Protein AF-A0A7S2GPQ5-F1 (afdb_monomer_lite)

Foldseek 3Di:
DVVLLLVQLVVLLVQFAPQQDQPRPLCPPAPCNVVVVSQQHSNDSVSSSVVLVCCQPVPHDVSVVVSCVSRGPDPPPVVSSVVSNCVVRVVVVVVVVVVVVVVVVVVVVVVPDDPVVVVVVVVVVVVCVVVVHDDDDDDDDDPVVVVVVVVVVCCVPVVDPPDDDDDDDDDDDDDDDDDD

Organism: NCBI:txid327968

Radius of gyration: 33.13 Å; chains: 1; bounding box: 70×73×73 Å

Sequence (180 aa):
MAIVCFFFSALGTQLWGGLLYRSNPALEGTEYEERSFYVLNFNDVMMSFGVWVVMLLCEYVAVFPDAISRVSVLQGDWLVFLIFYVIGVSIIFELVKAFTIEVFMELRSKWGKPDMQFKTLDTVIAQCHENGKELHSRVSGDLRSKQKIIKMFKKMYYGTDESSDEEDGSSESESEKPKH

pLDDT: mean 77.48, std 19.77, range [30.88, 96.25]

InterPro domains:
  IPR044581 Two pore calcium channel protein 1, plant [PTHR46988] (3-106)

Structure (mmCIF, N/CA/C/O backbone):
data_AF-A0A7S2GPQ5-F1
#
_entry.id   AF-A0A7S2GPQ5-F1
#
loop_
_atom_site.group_PDB
_atom_site.id
_atom_site.type_symbol
_atom_site.label_atom_id
_atom_site.label_alt_id
_atom_site.label_comp_id
_atom_site.label_asym_id
_atom_site.label_entity_id
_atom_site.label_seq_id
_atom_site.pdbx_PDB_ins_code
_atom_site.Cartn_x
_atom_site.Cartn_y
_atom_site.Cartn_z
_atom_site.occupancy
_atom_site.B_iso_or_equiv
_atom_site.auth_seq_id
_atom_site.auth_comp_id
_atom_site.auth_asym_id
_atom_site.auth_atom_id
_atom_site.pdbx_PDB_model_num
ATOM 1 N N . MET A 1 1 ? 7.895 1.641 -2.753 1.00 82.88 1 MET A N 1
ATOM 2 C CA . MET A 1 1 ? 6.788 0.770 -2.296 1.00 82.88 1 MET A CA 1
ATOM 3 C C . MET A 1 1 ? 6.948 0.387 -0.830 1.00 82.88 1 MET A C 1
ATOM 5 O O . MET A 1 1 ? 6.201 0.911 -0.021 1.00 82.88 1 MET A O 1
ATOM 9 N N . ALA A 1 2 ? 7.965 -0.404 -0.462 1.00 86.88 2 ALA A N 1
ATOM 10 C CA . ALA A 1 2 ? 8.151 -0.887 0.915 1.00 86.88 2 ALA A CA 1
ATOM 11 C C . ALA A 1 2 ? 8.192 0.220 1.988 1.00 86.88 2 ALA A C 1
ATOM 13 O O . ALA A 1 2 ? 7.588 0.054 3.038 1.00 86.88 2 ALA A O 1
ATOM 14 N N . ILE A 1 3 ? 8.831 1.365 1.711 1.00 90.81 3 ILE A N 1
ATOM 15 C CA . ILE A 1 3 ? 8.887 2.507 2.647 1.00 90.81 3 ILE A CA 1
ATOM 16 C C . ILE A 1 3 ? 7.491 3.080 2.923 1.00 90.81 3 ILE A C 1
ATOM 18 O O . ILE A 1 3 ? 7.155 3.342 4.073 1.00 90.81 3 ILE A O 1
ATOM 22 N N . VAL A 1 4 ? 6.669 3.244 1.880 1.00 91.50 4 VAL A N 1
ATOM 23 C CA . VAL A 1 4 ? 5.293 3.740 2.023 1.00 91.50 4 VAL A CA 1
ATOM 24 C C . VAL A 1 4 ? 4.470 2.736 2.817 1.00 91.50 4 VAL A C 1
ATOM 26 O O . VAL A 1 4 ? 3.862 3.113 3.811 1.00 91.50 4 VAL A O 1
ATOM 29 N N . CYS A 1 5 ? 4.529 1.450 2.461 1.00 93.12 5 CYS A N 1
ATOM 30 C CA . CYS A 1 5 ? 3.847 0.409 3.225 1.00 93.12 5 CYS A CA 1
ATOM 31 C C . CYS A 1 5 ? 4.291 0.401 4.688 1.00 93.12 5 CYS A C 1
ATOM 33 O O . CYS A 1 5 ? 3.444 0.334 5.563 1.00 93.12 5 CYS A O 1
ATOM 35 N N . PHE A 1 6 ? 5.589 0.512 4.973 1.00 94.75 6 PHE A N 1
ATOM 36 C CA . PHE A 1 6 ? 6.110 0.526 6.339 1.00 94.75 6 PHE A CA 1
ATOM 37 C C . PHE A 1 6 ? 5.616 1.738 7.138 1.00 94.75 6 PHE A C 1
ATOM 39 O O . PHE A 1 6 ? 5.136 1.575 8.257 1.00 94.75 6 PHE A O 1
ATOM 46 N N . PHE A 1 7 ? 5.668 2.938 6.550 1.00 95.62 7 PHE A N 1
ATOM 47 C CA . PHE A 1 7 ? 5.162 4.159 7.179 1.00 95.62 7 PHE A CA 1
ATOM 48 C C . PHE A 1 7 ? 3.668 4.050 7.503 1.00 95.62 7 PHE A C 1
ATOM 50 O O . PHE A 1 7 ? 3.269 4.265 8.646 1.00 95.62 7 PHE A O 1
ATOM 57 N N . PHE A 1 8 ? 2.849 3.646 6.527 1.00 95.62 8 PHE A N 1
ATOM 58 C CA . PHE A 1 8 ? 1.415 3.445 6.736 1.00 95.62 8 PHE A CA 1
ATOM 59 C C . PHE A 1 8 ? 1.123 2.274 7.679 1.00 95.62 8 PHE A C 1
ATOM 61 O O . PHE A 1 8 ? 0.135 2.315 8.408 1.00 95.62 8 PHE A O 1
ATOM 68 N N . SER A 1 9 ? 1.995 1.263 7.737 1.00 96.25 9 SER A N 1
ATOM 69 C CA . SER A 1 9 ? 1.854 0.156 8.684 1.00 96.25 9 SER A CA 1
ATOM 70 C C . SER A 1 9 ? 2.008 0.640 10.117 1.00 96.25 9 SER A C 1
ATOM 72 O O . SER A 1 9 ? 1.139 0.363 10.941 1.00 96.25 9 SER A O 1
ATOM 74 N N . ALA A 1 10 ? 3.073 1.401 10.389 1.00 96.25 10 ALA A N 1
ATOM 75 C CA . ALA A 1 10 ? 3.331 2.000 11.694 1.00 96.25 10 ALA A CA 1
ATOM 76 C C . ALA A 1 10 ? 2.224 2.991 12.091 1.00 96.25 10 ALA A C 1
ATOM 78 O O . ALA A 1 10 ? 1.714 2.933 13.211 1.00 96.25 10 ALA A O 1
ATOM 79 N N . LEU A 1 11 ? 1.799 3.843 11.152 1.00 95.62 11 LEU A N 1
ATOM 80 C CA . LEU A 1 11 ? 0.694 4.778 11.361 1.00 95.62 11 LEU A CA 1
ATOM 81 C C . LEU A 1 11 ? -0.609 4.036 11.691 1.00 95.62 11 LEU A C 1
ATOM 83 O O . LEU A 1 11 ? -1.261 4.348 12.681 1.00 95.62 11 LEU A O 1
ATOM 87 N N . GLY A 1 12 ? -0.955 3.010 10.911 1.00 95.06 12 GLY A N 1
ATOM 88 C CA . GLY A 1 12 ? -2.165 2.219 11.124 1.00 95.06 12 GLY A CA 1
ATOM 89 C C . GLY A 1 12 ? -2.164 1.490 12.466 1.00 95.06 12 GLY A C 1
ATOM 90 O O . GLY A 1 12 ? -3.178 1.496 13.157 1.00 95.06 12 GLY A O 1
ATOM 91 N N . THR A 1 13 ? -1.018 0.946 12.891 1.00 95.81 13 THR A N 1
ATOM 92 C CA . THR A 1 13 ? -0.903 0.331 14.225 1.00 95.81 13 THR A CA 1
ATOM 93 C C . THR A 1 13 ? -1.070 1.331 15.364 1.00 95.81 13 THR A C 1
ATOM 95 O O . THR A 1 13 ? -1.605 0.979 16.409 1.00 95.81 13 THR A O 1
ATOM 98 N N . GLN A 1 14 ? -0.635 2.580 15.179 1.00 94.69 14 GLN A N 1
ATOM 99 C CA . GLN A 1 14 ? -0.771 3.622 16.200 1.00 94.69 14 GLN A CA 1
ATOM 100 C C . GLN A 1 14 ? -2.195 4.170 16.286 1.00 94.69 14 GLN A C 1
ATOM 102 O O . GLN A 1 14 ? -2.650 4.491 17.379 1.00 94.69 14 GLN A O 1
ATOM 107 N N . LEU A 1 15 ? -2.893 4.277 15.153 1.00 94.31 15 LEU A N 1
ATOM 108 C CA . LEU A 1 15 ? -4.255 4.807 15.104 1.00 94.31 15 LEU A CA 1
ATOM 109 C C . LEU A 1 15 ? -5.311 3.761 15.480 1.00 94.31 15 LEU A C 1
ATOM 111 O O . LEU A 1 15 ? -6.254 4.082 16.198 1.00 94.31 15 LEU A O 1
ATOM 115 N N . TRP A 1 16 ? -5.156 2.519 15.011 1.00 94.88 16 TRP A N 1
ATOM 116 C CA . TRP A 1 16 ? -6.211 1.498 15.083 1.00 94.88 16 TRP A CA 1
ATOM 117 C C . TRP A 1 16 ? -5.763 0.172 15.707 1.00 94.88 16 TRP A C 1
ATOM 119 O O . TRP A 1 16 ? -6.459 -0.844 15.595 1.00 94.88 16 TRP A O 1
ATOM 129 N N . GLY A 1 17 ? -4.611 0.167 16.378 1.00 93.50 17 GLY A N 1
ATOM 130 C CA . GLY A 1 17 ? -4.116 -0.997 17.102 1.00 93.50 17 GLY A CA 1
ATOM 131 C C . GLY A 1 17 ? -5.105 -1.468 18.166 1.00 93.50 17 GLY A C 1
ATOM 132 O O . GLY A 1 17 ? -5.536 -0.701 19.022 1.00 93.50 17 GLY A O 1
ATOM 133 N N . GLY A 1 18 ? -5.480 -2.744 18.106 1.00 91.12 18 GLY A N 1
ATOM 134 C CA . GLY A 1 18 ? -6.386 -3.380 19.062 1.00 91.12 18 GLY A CA 1
ATOM 135 C C . GLY A 1 18 ? -7.877 -3.181 18.780 1.00 91.12 18 GLY A C 1
ATOM 136 O O . GLY A 1 18 ? -8.692 -3.715 19.526 1.00 91.12 18 GLY A O 1
ATOM 137 N N . LEU A 1 19 ? -8.266 -2.457 17.722 1.00 92.12 19 LEU A N 1
ATOM 138 C CA . LEU A 1 19 ? -9.683 -2.190 17.432 1.00 92.12 19 LEU A CA 1
ATOM 139 C C . LEU A 1 19 ? -10.371 -3.325 16.660 1.00 92.12 19 LEU A C 1
ATOM 141 O O . LEU A 1 19 ? -11.566 -3.571 16.838 1.00 92.12 19 LEU A O 1
ATOM 145 N N . LEU A 1 20 ? -9.619 -4.040 15.821 1.00 92.12 20 LEU A N 1
ATOM 146 C CA . LEU A 1 20 ? -10.138 -5.117 14.978 1.00 92.12 20 LEU A CA 1
ATOM 147 C C . LEU A 1 20 ? -9.887 -6.488 15.626 1.00 92.12 20 LEU A C 1
ATOM 149 O O . LEU A 1 20 ? -8.829 -7.094 15.445 1.00 92.12 20 LEU A O 1
ATOM 153 N N . TYR A 1 21 ? -10.873 -6.992 16.375 1.00 90.56 21 TYR A N 1
ATOM 154 C CA . TYR A 1 21 ? -10.838 -8.299 17.045 1.00 90.56 21 TYR A CA 1
ATOM 155 C C . TYR A 1 21 ? -12.202 -9.011 16.993 1.00 90.56 21 TYR A C 1
ATOM 157 O O . TYR A 1 21 ? -13.232 -8.387 16.758 1.00 90.56 21 TYR A O 1
ATOM 165 N N . ARG A 1 22 ? -12.211 -10.336 17.211 1.00 87.31 22 ARG A N 1
ATOM 166 C CA . ARG A 1 22 ? -13.377 -11.221 16.978 1.00 87.31 22 ARG A CA 1
ATOM 167 C C . ARG A 1 22 ? -14.617 -10.947 17.822 1.00 87.31 22 ARG A C 1
ATOM 169 O O . ARG A 1 22 ? -15.702 -11.316 17.410 1.00 87.31 22 ARG A O 1
ATOM 176 N N . SER A 1 23 ? -14.458 -10.361 18.999 1.00 87.50 23 SER A N 1
ATOM 177 C CA . SER A 1 23 ? -15.556 -10.159 19.954 1.00 87.50 23 SER A CA 1
ATOM 178 C C . SER A 1 23 ? -15.958 -8.692 20.072 1.00 87.50 23 SER A C 1
ATOM 180 O O . SER A 1 23 ? -16.507 -8.296 21.096 1.00 87.50 23 SER A O 1
ATOM 182 N N . ASN A 1 24 ? -15.619 -7.870 19.075 1.00 90.00 24 ASN A N 1
ATOM 183 C CA . ASN A 1 24 ? -15.992 -6.466 19.073 1.00 90.00 24 ASN A CA 1
ATOM 184 C C . ASN A 1 24 ? -17.432 -6.319 18.545 1.00 90.00 24 ASN A C 1
ATOM 186 O O . ASN A 1 24 ? -17.635 -6.529 17.349 1.00 90.00 24 ASN A O 1
ATOM 190 N N . PRO A 1 25 ? -18.412 -5.909 19.374 1.00 90.31 25 PRO A N 1
ATOM 191 C CA . PRO A 1 25 ? -19.806 -5.789 18.943 1.00 90.31 25 PRO A CA 1
ATOM 192 C C . PRO A 1 25 ? -20.007 -4.720 17.858 1.00 90.31 25 PRO A C 1
ATOM 194 O O . PRO A 1 25 ? -20.975 -4.769 17.112 1.00 90.31 25 PRO A O 1
ATOM 197 N N . ALA A 1 26 ? -19.091 -3.754 17.724 1.00 91.00 26 ALA A N 1
ATOM 198 C CA . ALA A 1 26 ? -19.170 -2.737 16.674 1.00 91.00 26 ALA A CA 1
ATOM 199 C C . ALA A 1 26 ? -18.866 -3.283 15.264 1.00 91.00 26 ALA A C 1
ATOM 201 O O . ALA A 1 26 ? -19.149 -2.605 14.277 1.00 91.00 26 ALA A O 1
ATOM 202 N N . LEU A 1 27 ? -18.288 -4.487 15.166 1.00 90.06 27 LEU A N 1
ATOM 203 C CA . LEU A 1 27 ? -18.033 -5.171 13.897 1.00 90.06 27 LEU A CA 1
ATOM 204 C C . LEU A 1 27 ? -19.178 -6.104 13.486 1.00 90.06 27 LEU A C 1
ATOM 206 O O . LEU A 1 27 ? -19.127 -6.636 12.374 1.00 90.06 27 LEU A O 1
ATOM 210 N N . GLU A 1 28 ? -20.192 -6.284 14.340 1.00 89.94 28 GLU A N 1
ATOM 211 C CA . GLU A 1 28 ? -21.301 -7.195 14.062 1.00 89.94 28 GLU A CA 1
ATOM 212 C C . GLU A 1 28 ? -22.080 -6.766 12.812 1.00 89.94 28 GLU A C 1
ATOM 214 O O . GLU A 1 28 ? -22.513 -5.616 12.684 1.00 89.94 28 GLU A O 1
ATOM 219 N N . GLY A 1 29 ? -22.245 -7.697 11.870 1.00 87.75 29 GLY A N 1
ATOM 220 C CA . GLY A 1 29 ? -22.949 -7.452 10.607 1.00 87.75 29 GLY A CA 1
ATOM 221 C C . GLY A 1 29 ? -22.162 -6.621 9.588 1.00 87.75 29 GLY A C 1
ATOM 222 O O . GLY A 1 29 ? -22.745 -6.106 8.633 1.00 87.75 29 GLY A O 1
ATOM 223 N N . THR A 1 30 ? -20.850 -6.462 9.782 1.00 92.06 30 THR A N 1
ATOM 224 C CA . THR A 1 30 ? -19.957 -5.904 8.757 1.00 92.06 30 THR A CA 1
ATOM 225 C C . THR A 1 30 ? -19.428 -7.005 7.839 1.00 92.06 30 THR A C 1
ATOM 227 O O . THR A 1 30 ? -19.175 -8.131 8.268 1.00 92.06 30 THR A O 1
ATOM 230 N N . GLU A 1 31 ? -1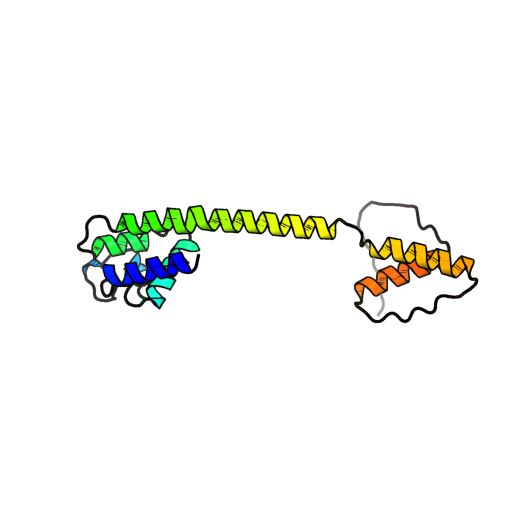9.142 -6.662 6.581 1.00 92.31 31 GLU A N 1
ATOM 231 C CA . GLU A 1 31 ? -18.532 -7.592 5.616 1.00 92.31 31 GLU A CA 1
ATOM 232 C C . GLU A 1 31 ? -17.160 -8.119 6.095 1.00 92.31 31 GLU A C 1
ATOM 234 O O . GLU A 1 31 ? -16.710 -9.198 5.702 1.00 92.31 31 GLU A O 1
ATOM 239 N N . TYR A 1 32 ? -16.495 -7.373 6.985 1.00 93.25 32 TYR A N 1
ATOM 240 C CA . TYR A 1 32 ? -15.246 -7.776 7.627 1.00 93.25 32 TYR A CA 1
ATOM 241 C C . TYR A 1 32 ? -15.422 -8.996 8.545 1.00 93.25 32 TYR A C 1
ATOM 243 O O . TYR A 1 32 ? -14.597 -9.916 8.508 1.00 93.25 32 TYR A O 1
ATOM 251 N N . GLU A 1 33 ? -16.495 -9.021 9.343 1.00 93.19 33 GLU A N 1
ATOM 252 C CA . GLU A 1 33 ? -16.857 -10.171 10.178 1.00 93.19 33 GLU A CA 1
ATOM 253 C C . GLU A 1 33 ? -17.332 -11.345 9.318 1.00 93.19 33 GLU A C 1
ATOM 255 O O . GLU A 1 33 ? -16.826 -12.459 9.476 1.00 93.19 33 GLU A O 1
ATOM 260 N N . GLU A 1 34 ? -18.236 -11.096 8.365 1.00 92.50 34 GLU A N 1
ATOM 261 C CA . GLU A 1 34 ? -18.810 -12.137 7.501 1.00 92.50 34 GLU A CA 1
ATOM 262 C C . GLU A 1 34 ? -17.729 -12.922 6.745 1.00 92.50 34 GLU A C 1
ATOM 264 O O . GLU A 1 34 ? -17.803 -14.145 6.610 1.00 92.50 34 GLU A O 1
ATOM 269 N N . ARG A 1 35 ? -16.675 -12.229 6.293 1.00 89.81 35 ARG A N 1
ATOM 270 C CA . ARG A 1 35 ? -15.528 -12.830 5.593 1.00 89.81 35 ARG A CA 1
ATOM 271 C C . ARG A 1 35 ? -14.414 -13.306 6.522 1.00 89.81 35 ARG A C 1
ATOM 273 O O . ARG A 1 35 ? -13.404 -13.824 6.047 1.00 89.81 35 ARG A O 1
ATOM 280 N N . SER A 1 36 ? -14.581 -13.156 7.836 1.00 90.62 36 SER A N 1
ATOM 281 C CA . SER A 1 36 ? -13.603 -13.549 8.853 1.00 90.62 36 SER A CA 1
ATOM 282 C C . SER A 1 36 ? -12.204 -12.956 8.625 1.00 90.62 36 SER A C 1
ATOM 284 O O . SER A 1 36 ? -11.190 -13.619 8.859 1.00 90.62 36 SER A O 1
ATOM 286 N N . PHE A 1 37 ? -12.120 -11.681 8.225 1.00 91.19 37 PHE A N 1
ATOM 287 C CA . PHE A 1 37 ? -10.852 -11.004 7.912 1.00 91.19 37 PHE A CA 1
ATOM 288 C C . PHE A 1 37 ? -9.986 -10.645 9.129 1.00 91.19 37 PHE A C 1
ATOM 290 O O . PHE A 1 37 ? -9.029 -9.893 9.007 1.00 91.19 37 PHE A O 1
ATOM 297 N N . TYR A 1 38 ? -10.223 -11.254 10.290 1.00 90.88 38 TYR A N 1
ATOM 298 C CA . TYR A 1 38 ? -9.515 -10.977 11.545 1.00 90.88 38 TYR A CA 1
ATOM 299 C C . TYR A 1 38 ? -7.992 -11.137 11.501 1.00 90.88 38 TYR A C 1
ATOM 301 O O . TYR A 1 38 ? -7.312 -10.612 12.379 1.00 90.88 38 TYR A O 1
ATOM 309 N N . VAL A 1 39 ? -7.448 -11.868 10.524 1.00 92.00 39 VAL A N 1
ATOM 310 C CA . VAL A 1 39 ? -5.993 -11.970 10.309 1.00 92.00 39 VAL A CA 1
ATOM 311 C C . VAL A 1 39 ? -5.425 -10.657 9.756 1.00 92.00 39 VAL A C 1
ATOM 313 O O . VAL A 1 39 ? -4.309 -10.276 10.091 1.00 92.00 39 VAL A O 1
ATOM 316 N N . LEU A 1 40 ? -6.204 -9.944 8.943 1.00 93.38 40 LEU A N 1
ATOM 317 C CA . LEU A 1 40 ? -5.853 -8.668 8.329 1.00 93.38 40 LEU A CA 1
ATOM 318 C C . LEU A 1 40 ? -6.339 -7.525 9.223 1.00 93.38 40 LEU A C 1
ATOM 320 O O . LEU A 1 40 ? -7.387 -6.928 8.995 1.00 93.38 40 LEU A O 1
ATOM 324 N N . ASN A 1 41 ? -5.557 -7.245 10.262 1.00 94.44 41 ASN A N 1
ATOM 325 C CA . ASN A 1 41 ? -5.846 -6.226 11.266 1.00 94.44 41 ASN A CA 1
ATOM 326 C C . ASN A 1 41 ? -4.672 -5.244 11.441 1.00 94.44 41 ASN A C 1
ATOM 328 O O . ASN A 1 41 ? -3.610 -5.403 10.841 1.00 94.44 41 ASN A O 1
ATOM 332 N N . PHE A 1 42 ? -4.862 -4.245 12.304 1.00 95.81 42 PHE A N 1
ATOM 333 C CA . PHE A 1 42 ? -3.855 -3.232 12.639 1.00 95.81 42 PHE A CA 1
ATOM 334 C C . PHE A 1 42 ? -3.199 -3.457 14.012 1.00 95.81 42 PHE A C 1
ATOM 336 O O . PHE A 1 42 ? -2.608 -2.536 14.562 1.00 95.81 42 PHE A O 1
ATOM 343 N N . ASN A 1 43 ? -3.290 -4.657 14.592 1.00 94.81 43 ASN A N 1
ATOM 344 C CA . ASN A 1 43 ? -2.813 -4.913 15.958 1.00 94.81 43 ASN A CA 1
ATOM 345 C C . ASN A 1 43 ? -1.283 -5.012 16.033 1.00 94.81 43 ASN A C 1
ATOM 347 O O . ASN A 1 43 ? -0.693 -4.613 17.030 1.00 94.81 43 ASN A O 1
ATOM 351 N N . ASP A 1 44 ? -0.649 -5.480 14.957 1.00 94.50 44 ASP A N 1
ATOM 352 C CA . ASP A 1 44 ? 0.801 -5.615 14.830 1.00 94.50 44 ASP A CA 1
ATOM 353 C C . ASP A 1 44 ? 1.284 -5.026 13.504 1.00 94.50 44 ASP A C 1
ATOM 355 O O . ASP A 1 44 ? 0.575 -5.069 12.495 1.00 94.50 44 ASP A O 1
ATOM 359 N N . VAL A 1 45 ? 2.532 -4.544 13.461 1.00 93.94 45 VAL A N 1
ATOM 360 C CA . VAL A 1 45 ? 3.111 -3.919 12.252 1.00 93.94 45 VAL A CA 1
ATOM 361 C C . VAL A 1 45 ? 3.100 -4.881 11.064 1.00 93.94 45 VAL A C 1
ATOM 363 O O . VAL A 1 45 ? 2.832 -4.462 9.942 1.00 93.94 45 VAL A O 1
ATOM 366 N N . MET A 1 46 ? 3.336 -6.173 11.301 1.00 94.00 46 MET A N 1
ATOM 367 C CA . MET A 1 46 ? 3.323 -7.190 10.243 1.00 94.00 46 MET A CA 1
ATOM 368 C C . MET A 1 46 ? 1.919 -7.459 9.693 1.00 94.00 46 MET A C 1
ATOM 370 O O . MET A 1 46 ? 1.762 -7.626 8.486 1.00 94.00 46 MET A O 1
ATOM 374 N N . MET A 1 47 ? 0.896 -7.468 10.552 1.00 94.75 47 MET A N 1
ATOM 375 C CA . MET A 1 47 ? -0.492 -7.663 10.113 1.00 94.75 47 MET A CA 1
ATOM 376 C C . MET A 1 47 ? -1.008 -6.425 9.382 1.00 94.75 47 MET A C 1
ATOM 378 O O . MET A 1 47 ? -1.570 -6.544 8.295 1.00 94.75 47 MET A O 1
ATOM 382 N N . SER A 1 48 ? -0.690 -5.240 9.909 1.00 95.44 48 SER A N 1
ATOM 383 C CA . SER A 1 48 ? -0.954 -3.947 9.276 1.00 95.44 48 SER A CA 1
ATOM 384 C C . SER A 1 48 ? -0.306 -3.870 7.890 1.00 95.44 48 SER A C 1
ATOM 386 O O . SER 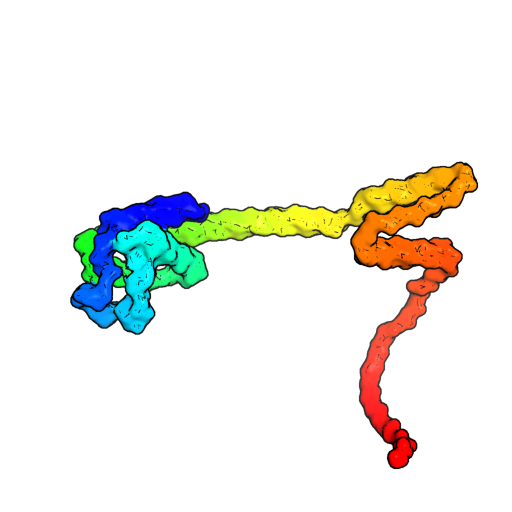A 1 48 ? -0.953 -3.513 6.907 1.00 95.44 48 SER A O 1
ATOM 388 N N . PHE A 1 49 ? 0.946 -4.323 7.764 1.00 95.00 49 PHE A N 1
ATOM 389 C CA . PHE A 1 49 ? 1.618 -4.449 6.472 1.00 95.00 49 PHE A CA 1
ATOM 390 C C . PHE A 1 49 ? 0.863 -5.375 5.514 1.00 95.00 49 PHE A C 1
ATOM 392 O O . PHE A 1 49 ? 0.704 -5.037 4.342 1.00 95.00 49 PHE A O 1
ATOM 399 N N . GLY A 1 50 ? 0.344 -6.502 6.009 1.00 94.19 50 GLY A N 1
ATOM 400 C CA . GLY A 1 50 ? -0.527 -7.398 5.250 1.00 94.19 50 GLY A CA 1
ATOM 401 C C . GLY A 1 50 ? -1.772 -6.697 4.698 1.00 94.19 50 GLY A C 1
ATOM 402 O O . GLY A 1 50 ? -2.060 -6.836 3.510 1.00 94.19 50 GLY A O 1
ATOM 403 N N . VAL A 1 51 ? -2.461 -5.889 5.513 1.00 94.31 51 VAL A N 1
ATOM 404 C CA . VAL A 1 51 ? -3.624 -5.091 5.074 1.00 94.31 51 VAL A CA 1
ATOM 405 C C . VAL A 1 51 ? -3.241 -4.169 3.915 1.00 94.31 51 VAL A C 1
ATOM 407 O O . VAL A 1 51 ? -3.895 -4.172 2.872 1.00 94.31 51 VAL A O 1
ATOM 410 N N . TRP A 1 52 ? -2.144 -3.419 4.050 1.00 94.06 52 TRP A N 1
ATOM 411 C CA . TRP A 1 52 ? -1.691 -2.495 3.006 1.00 94.06 52 TRP A CA 1
ATOM 412 C C . TRP A 1 52 ? -1.248 -3.205 1.725 1.00 94.06 52 TRP A C 1
ATOM 414 O O . TRP A 1 52 ? -1.493 -2.701 0.632 1.00 94.06 52 TRP A O 1
ATOM 424 N N . VAL A 1 53 ? -0.624 -4.380 1.833 1.00 92.12 53 VAL A N 1
ATOM 425 C CA . VAL A 1 53 ? -0.276 -5.207 0.668 1.00 92.12 53 VAL A CA 1
ATOM 426 C C . VAL A 1 53 ? -1.531 -5.694 -0.050 1.00 92.12 53 VAL A C 1
ATOM 428 O O . VAL A 1 53 ? -1.587 -5.612 -1.273 1.00 92.12 53 VAL A O 1
ATOM 431 N N . VAL A 1 54 ? -2.555 -6.144 0.677 1.00 92.38 54 VAL A N 1
ATOM 432 C CA . VAL A 1 54 ? -3.836 -6.537 0.069 1.00 92.38 54 VAL A CA 1
ATOM 433 C C . VAL A 1 54 ? -4.485 -5.350 -0.642 1.00 92.38 54 VAL A C 1
ATOM 435 O O . VAL A 1 54 ? -4.888 -5.492 -1.792 1.00 92.38 54 VAL A O 1
ATOM 438 N N . MET A 1 55 ? -4.497 -4.167 -0.022 1.00 91.00 55 MET A N 1
ATOM 439 C CA . MET A 1 55 ? -4.993 -2.928 -0.643 1.00 91.00 55 MET A CA 1
ATOM 440 C C . MET A 1 55 ? -4.202 -2.510 -1.894 1.00 91.00 55 MET A C 1
ATOM 442 O O . MET A 1 55 ? -4.739 -1.831 -2.764 1.00 91.00 55 MET A O 1
ATOM 446 N N . LEU A 1 56 ? -2.923 -2.886 -1.992 1.00 89.56 56 LEU A N 1
ATOM 447 C CA . LEU A 1 56 ? -2.103 -2.654 -3.186 1.00 89.56 56 LEU A CA 1
ATOM 448 C C . LEU A 1 56 ? -2.380 -3.670 -4.297 1.00 89.56 56 LEU A C 1
ATOM 450 O O . LEU A 1 56 ? -2.318 -3.311 -5.469 1.00 89.56 56 LEU A O 1
ATOM 454 N N . LEU A 1 57 ? -2.630 -4.932 -3.941 1.00 88.75 57 LEU A N 1
ATOM 455 C CA . LEU A 1 57 ? -2.801 -6.030 -4.895 1.00 88.75 57 LEU A CA 1
ATOM 456 C C . LEU A 1 57 ? -4.216 -6.108 -5.469 1.00 88.75 57 LEU A C 1
ATOM 458 O O . LEU A 1 57 ? -4.376 -6.363 -6.659 1.00 88.75 57 LEU A O 1
ATOM 462 N N . CYS A 1 58 ? -5.230 -5.926 -4.626 1.00 86.19 58 CYS A N 1
ATOM 463 C CA . CYS A 1 58 ? -6.626 -6.206 -4.958 1.00 86.19 58 CYS A CA 1
ATOM 464 C C . CYS A 1 58 ? -7.412 -4.968 -5.408 1.00 86.19 58 CYS A C 1
ATOM 466 O O . CYS A 1 58 ? -8.639 -5.014 -5.398 1.00 86.19 58 CYS A O 1
ATOM 468 N N . GLU A 1 59 ? -6.729 -3.879 -5.779 1.00 77.62 59 GLU A N 1
ATOM 469 C CA . GLU A 1 59 ? -7.352 -2.554 -5.913 1.00 77.62 59 GLU A CA 1
ATOM 470 C C . GLU A 1 59 ? -7.985 -2.106 -4.574 1.00 77.62 59 GLU A C 1
ATOM 472 O O . GLU A 1 59 ? -7.807 -2.739 -3.530 1.00 77.62 59 GLU A O 1
ATOM 477 N N . TYR A 1 60 ? -8.666 -0.962 -4.551 1.00 83.25 60 TYR A N 1
ATOM 478 C CA . TYR A 1 60 ? -9.289 -0.438 -3.339 1.00 83.25 60 TYR A CA 1
ATOM 479 C C . TYR A 1 60 ? -10.320 -1.425 -2.761 1.00 83.25 60 TYR A C 1
ATOM 481 O O . TYR A 1 60 ? -11.365 -1.674 -3.361 1.00 83.25 60 TYR A O 1
ATOM 489 N N . VAL A 1 61 ? -10.057 -1.941 -1.556 1.00 90.31 61 VAL A N 1
ATOM 490 C CA . VAL A 1 61 ? -10.979 -2.816 -0.819 1.00 90.31 61 VAL A CA 1
ATOM 491 C C . VAL A 1 61 ? -11.704 -2.003 0.254 1.00 90.31 61 VAL A C 1
ATOM 493 O O . VAL A 1 61 ? -11.122 -1.656 1.280 1.00 90.31 61 VAL A O 1
ATOM 496 N N . ALA A 1 62 ? -12.994 -1.731 0.041 1.00 91.56 62 ALA A N 1
ATOM 497 C CA . ALA A 1 62 ? -13.813 -0.909 0.942 1.00 91.56 62 ALA A CA 1
ATOM 498 C C . ALA A 1 62 ? -14.073 -1.546 2.324 1.00 91.56 62 ALA A C 1
ATOM 500 O O . ALA A 1 62 ? -14.396 -0.840 3.277 1.00 91.56 62 ALA A O 1
ATOM 501 N N . VAL A 1 63 ? -13.881 -2.863 2.454 1.00 93.75 63 VAL A N 1
ATOM 502 C CA . VAL A 1 63 ? -14.148 -3.622 3.688 1.00 93.75 63 VAL A CA 1
ATOM 503 C C . VAL A 1 63 ? -13.326 -3.112 4.877 1.00 93.75 63 VAL A C 1
ATOM 505 O O . VAL A 1 63 ? -13.836 -3.017 5.989 1.00 93.75 63 VAL A O 1
ATOM 508 N N . PHE A 1 64 ? -12.058 -2.749 4.658 1.00 93.44 64 PHE A N 1
ATOM 509 C CA . PHE A 1 64 ? -11.183 -2.245 5.722 1.00 93.44 64 PHE A CA 1
ATOM 510 C C . PHE A 1 64 ? -11.561 -0.838 6.213 1.00 93.44 64 PHE A C 1
ATOM 512 O O . PHE A 1 64 ? -11.719 -0.677 7.423 1.00 93.44 64 PHE A O 1
ATOM 519 N N . PRO A 1 65 ? -11.724 0.184 5.346 1.00 93.44 65 PRO A N 1
ATOM 520 C CA . PRO A 1 65 ? -12.155 1.504 5.796 1.00 93.44 65 PRO A CA 1
ATOM 521 C C . PRO A 1 65 ? -13.561 1.493 6.405 1.00 93.44 65 PRO A C 1
ATOM 523 O O . PRO A 1 65 ? -13.780 2.229 7.365 1.00 93.44 65 PRO A O 1
ATOM 526 N N . ASP A 1 66 ? -14.485 0.656 5.915 1.00 92.81 66 ASP A N 1
ATOM 527 C CA . ASP A 1 66 ? -15.809 0.510 6.533 1.00 92.81 66 ASP A CA 1
ATOM 528 C C . ASP A 1 66 ? -15.689 -0.060 7.954 1.00 92.81 66 ASP A C 1
ATOM 530 O O . ASP A 1 66 ? -16.137 0.579 8.907 1.00 92.81 66 ASP A O 1
ATOM 534 N N . ALA A 1 67 ? -14.963 -1.171 8.131 1.00 93.69 67 ALA A N 1
ATOM 535 C CA . ALA A 1 67 ? -14.719 -1.756 9.450 1.00 93.69 67 ALA A CA 1
ATOM 536 C C . ALA A 1 67 ? -14.050 -0.765 10.416 1.00 93.69 67 ALA A C 1
ATOM 538 O O . ALA A 1 67 ? -14.478 -0.644 11.563 1.00 93.69 67 ALA A O 1
ATOM 539 N N . ILE A 1 68 ? -13.046 -0.012 9.952 1.00 94.44 68 ILE A N 1
ATOM 540 C CA . ILE A 1 68 ? -12.381 1.018 10.760 1.00 94.44 68 ILE A CA 1
ATOM 541 C C . ILE A 1 68 ? -13.339 2.147 11.138 1.00 94.44 68 ILE A C 1
ATOM 543 O O . ILE A 1 68 ? -13.360 2.547 12.297 1.00 94.44 68 ILE A O 1
ATOM 547 N N . SER A 1 69 ? -14.177 2.619 10.214 1.00 92.88 69 SER A N 1
ATOM 548 C CA . SER A 1 69 ? -15.137 3.694 10.497 1.00 92.88 69 SER A CA 1
ATOM 549 C C . SER A 1 69 ? -16.172 3.326 11.565 1.00 92.88 69 SER A C 1
ATOM 551 O O . SER A 1 69 ? -16.696 4.207 12.242 1.00 92.88 69 SER A O 1
ATOM 553 N N . ARG A 1 70 ? -16.449 2.026 11.742 1.00 91.50 70 ARG A N 1
ATOM 554 C CA . ARG A 1 70 ? -17.369 1.513 12.766 1.00 91.50 70 ARG A CA 1
ATOM 555 C C . ARG A 1 70 ? -16.748 1.436 14.154 1.00 91.50 70 ARG A C 1
ATOM 557 O O . ARG A 1 70 ? -17.457 1.611 15.141 1.00 91.50 70 ARG A O 1
ATOM 564 N N . VAL A 1 71 ? -15.452 1.141 14.234 1.00 92.50 71 VAL A N 1
ATOM 565 C CA . VAL A 1 71 ? -14.753 0.909 15.513 1.00 92.50 71 VAL A CA 1
ATOM 566 C C . VAL A 1 71 ? -13.949 2.110 15.988 1.00 92.50 71 VAL A C 1
ATOM 568 O O . VAL A 1 71 ? -13.622 2.205 17.170 1.00 92.50 71 VAL A O 1
ATOM 571 N N . SER A 1 72 ? -13.584 3.003 15.076 1.00 91.25 72 SER A N 1
ATOM 572 C CA . SER A 1 72 ? -12.760 4.158 15.380 1.00 91.25 72 SER A CA 1
ATOM 573 C C . SER A 1 72 ? -13.589 5.306 15.940 1.00 91.25 72 SER A C 1
ATOM 575 O O . SER A 1 72 ? -14.743 5.531 15.581 1.00 91.25 72 SER A O 1
ATOM 577 N N . VAL A 1 73 ? -12.959 6.061 16.834 1.00 86.44 73 VAL A N 1
ATOM 578 C CA . VAL A 1 73 ? -13.525 7.278 17.425 1.00 86.44 73 VAL A CA 1
ATOM 579 C C . VAL A 1 73 ? -13.208 8.505 16.558 1.00 86.44 73 VAL A C 1
ATOM 581 O O . VAL A 1 73 ? -13.859 9.543 16.677 1.00 86.44 73 VAL A O 1
ATOM 584 N N . LEU A 1 74 ? -12.200 8.407 15.685 1.00 83.88 74 LEU A N 1
ATOM 585 C CA . LEU A 1 74 ? -11.752 9.509 14.843 1.00 83.88 74 LEU A CA 1
ATOM 586 C C . LEU A 1 74 ? -12.697 9.705 13.654 1.00 83.88 74 LEU A C 1
ATOM 588 O O . LEU A 1 74 ? -13.012 8.789 12.901 1.00 83.88 74 LEU A O 1
ATOM 592 N N . GLN A 1 75 ? -13.136 10.944 13.446 1.00 83.31 75 GLN A N 1
ATOM 593 C CA . GLN A 1 75 ? -13.901 11.290 12.255 1.00 83.31 75 GLN A CA 1
ATOM 594 C C . GLN A 1 75 ? -12.937 11.516 11.088 1.00 83.31 75 GLN A C 1
ATOM 596 O O . GLN A 1 75 ? -12.093 12.409 11.138 1.00 83.31 75 GLN A O 1
ATOM 601 N N . GLY A 1 76 ? -13.083 10.721 10.026 1.00 85.31 76 GLY A N 1
ATOM 602 C CA . GLY A 1 76 ? -12.305 10.885 8.795 1.00 85.31 76 GLY A CA 1
ATOM 603 C C . GLY A 1 76 ? -11.216 9.841 8.544 1.00 85.31 76 GLY A C 1
ATOM 604 O O . GLY A 1 76 ? -10.379 10.069 7.677 1.00 85.31 76 GLY A O 1
ATOM 605 N N . ASP A 1 77 ? -11.227 8.689 9.222 1.00 89.94 77 ASP A N 1
ATOM 606 C CA . ASP A 1 77 ? -10.220 7.629 9.006 1.00 89.94 77 ASP A CA 1
ATOM 607 C C . ASP A 1 77 ? -10.134 7.135 7.559 1.00 89.94 77 ASP A C 1
ATOM 609 O O . ASP A 1 77 ? -9.055 6.789 7.074 1.00 89.94 77 ASP A O 1
ATOM 613 N N . TRP A 1 78 ? -11.257 7.172 6.835 1.00 89.25 78 TRP A N 1
ATOM 614 C CA . TRP A 1 78 ? -11.328 6.846 5.409 1.00 89.25 78 TRP A CA 1
ATOM 615 C C . TRP A 1 78 ? -10.324 7.653 4.565 1.00 89.25 78 TRP A C 1
ATOM 617 O O . TRP A 1 78 ? -9.849 7.165 3.538 1.00 89.25 78 TRP A O 1
ATOM 627 N N . LEU A 1 79 ? -9.952 8.861 5.010 1.00 92.69 79 LEU A N 1
ATOM 628 C CA . LEU A 1 79 ? -8.998 9.720 4.318 1.00 92.69 79 LEU A CA 1
ATOM 629 C C . LEU A 1 79 ? -7.598 9.101 4.288 1.00 92.69 79 LEU A C 1
ATOM 631 O O . LEU A 1 79 ? -6.9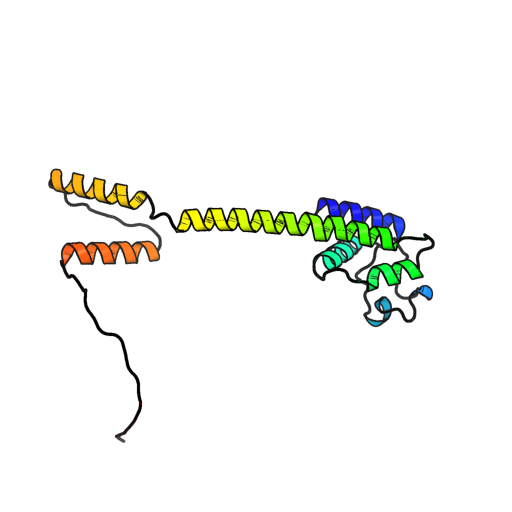05 9.221 3.283 1.00 92.69 79 LEU A O 1
ATOM 635 N N . VAL A 1 80 ? -7.182 8.396 5.344 1.00 93.56 80 VAL A N 1
ATOM 636 C CA . VAL A 1 80 ? -5.872 7.727 5.372 1.00 93.56 80 VAL A CA 1
ATOM 637 C C . VAL A 1 80 ? -5.816 6.631 4.307 1.00 93.56 80 VAL A C 1
ATOM 639 O O . VAL A 1 80 ? -4.826 6.530 3.581 1.00 93.56 80 VAL A O 1
ATOM 642 N N . PHE A 1 81 ? -6.901 5.867 4.152 1.00 93.19 81 PHE A N 1
ATOM 643 C CA . PHE A 1 81 ? -7.028 4.860 3.096 1.00 93.19 81 PHE A CA 1
ATOM 644 C C . PHE A 1 81 ? -7.024 5.491 1.699 1.00 93.19 81 PHE A C 1
ATOM 646 O O . PHE A 1 81 ? -6.373 4.963 0.797 1.00 93.19 81 PHE A O 1
ATOM 653 N N . LEU A 1 82 ? -7.683 6.641 1.516 1.00 92.94 82 LEU A N 1
ATOM 654 C CA . LEU A 1 82 ? -7.654 7.379 0.250 1.00 92.94 82 LEU A CA 1
ATOM 655 C C . LEU A 1 82 ? -6.242 7.882 -0.086 1.00 92.94 82 LEU A C 1
ATOM 657 O O . LEU A 1 82 ? -5.776 7.712 -1.211 1.00 92.94 82 LEU A O 1
ATOM 661 N N . ILE A 1 83 ? -5.543 8.482 0.881 1.00 93.69 83 ILE A N 1
ATOM 662 C CA . ILE A 1 83 ? -4.172 8.974 0.692 1.00 93.69 83 ILE A CA 1
ATOM 663 C C . ILE A 1 83 ? -3.247 7.806 0.337 1.00 93.69 83 ILE A C 1
ATOM 665 O O . ILE A 1 83 ? -2.446 7.918 -0.594 1.00 93.69 83 ILE A O 1
ATOM 669 N N . PHE A 1 84 ? -3.375 6.675 1.036 1.00 93.06 84 PHE A N 1
ATOM 670 C CA . PHE A 1 84 ? -2.624 5.469 0.708 1.00 93.06 84 PHE A CA 1
ATOM 671 C C . PHE A 1 84 ? -2.919 4.986 -0.713 1.00 93.06 84 PHE A C 1
ATOM 673 O O . PHE A 1 84 ? -1.989 4.648 -1.438 1.00 93.06 84 PHE A O 1
ATOM 680 N N . TYR A 1 85 ? -4.182 4.990 -1.139 1.00 92.00 85 TYR A N 1
ATOM 681 C CA . TYR A 1 85 ? -4.557 4.599 -2.495 1.00 92.00 85 TYR A CA 1
ATOM 682 C C . TYR A 1 85 ? -3.893 5.500 -3.547 1.00 92.00 85 TYR A C 1
ATOM 684 O O . TYR A 1 85 ? -3.230 5.007 -4.456 1.00 92.00 85 TYR A O 1
ATOM 692 N N . VAL A 1 86 ? -3.962 6.823 -3.387 1.00 92.19 86 VAL A N 1
ATOM 693 C CA . VAL A 1 86 ? -3.358 7.766 -4.344 1.00 92.19 86 VAL A CA 1
ATOM 694 C C . VAL A 1 86 ? -1.831 7.629 -4.392 1.00 92.19 86 VAL A C 1
ATOM 696 O O . VAL A 1 86 ? -1.244 7.572 -5.471 1.00 92.19 86 VAL A O 1
ATOM 699 N N . ILE A 1 87 ? -1.158 7.554 -3.241 1.00 91.62 87 ILE A N 1
ATOM 700 C CA . ILE A 1 87 ? 0.312 7.488 -3.193 1.00 91.62 87 ILE A CA 1
ATOM 701 C C . ILE A 1 87 ? 0.816 6.087 -3.555 1.00 91.62 87 ILE A C 1
ATOM 703 O O . ILE A 1 87 ? 1.722 5.927 -4.372 1.00 91.62 87 ILE A O 1
ATOM 707 N N . GLY A 1 88 ? 0.263 5.070 -2.905 1.00 86.56 88 GLY A N 1
ATOM 708 C CA . GLY A 1 88 ? 0.696 3.683 -2.994 1.00 86.56 88 GLY A CA 1
ATOM 709 C C . GLY A 1 88 ? 0.257 3.012 -4.286 1.00 86.56 88 GLY A C 1
ATOM 710 O O . GLY A 1 88 ? 1.093 2.433 -4.976 1.00 86.56 88 GLY A O 1
ATOM 711 N N . VAL A 1 89 ? -1.028 3.100 -4.627 1.00 85.69 89 VAL A N 1
ATOM 712 C CA . VAL A 1 89 ? -1.560 2.472 -5.840 1.00 85.69 89 VAL A CA 1
ATOM 713 C C . VAL A 1 89 ? -1.297 3.381 -7.035 1.00 85.69 89 VAL A C 1
ATOM 715 O O . VAL A 1 89 ? -0.563 2.983 -7.926 1.00 85.69 89 VAL A O 1
ATOM 718 N N . SER A 1 90 ? -1.783 4.623 -7.058 1.00 89.31 90 SER A N 1
ATOM 719 C CA . SER A 1 90 ? -1.710 5.421 -8.293 1.00 89.31 90 SER A CA 1
ATOM 720 C C . SER A 1 90 ? -0.291 5.871 -8.651 1.00 89.31 90 SER A C 1
ATOM 722 O O . SER A 1 90 ? 0.128 5.704 -9.788 1.00 89.31 90 SER A O 1
ATOM 724 N N . ILE A 1 91 ? 0.488 6.424 -7.718 1.00 90.06 91 ILE A N 1
ATOM 725 C CA . ILE A 1 91 ? 1.818 6.957 -8.071 1.00 90.06 91 ILE A CA 1
ATOM 726 C C . ILE A 1 91 ? 2.841 5.829 -8.245 1.00 90.06 91 ILE A C 1
ATOM 728 O O . ILE A 1 91 ? 3.516 5.748 -9.271 1.00 90.06 91 ILE A O 1
ATOM 732 N N . ILE A 1 92 ? 2.984 4.945 -7.254 1.00 88.19 92 ILE A N 1
ATOM 733 C CA . ILE A 1 92 ? 4.044 3.925 -7.290 1.00 88.19 92 ILE A CA 1
ATOM 734 C C . ILE A 1 92 ? 3.778 2.874 -8.371 1.00 88.19 92 ILE A C 1
ATOM 736 O O . ILE A 1 92 ? 4.732 2.451 -9.024 1.00 88.19 92 ILE A O 1
ATOM 740 N N . PHE A 1 93 ? 2.526 2.463 -8.595 1.00 85.69 93 PHE A N 1
ATOM 741 C CA . PHE A 1 93 ? 2.224 1.477 -9.634 1.00 85.69 93 PHE A CA 1
ATOM 742 C C . PHE A 1 93 ? 2.509 2.029 -11.035 1.00 85.69 93 PHE A C 1
ATOM 744 O O . PHE A 1 93 ? 3.072 1.316 -11.865 1.00 85.69 93 PHE A O 1
ATOM 751 N N . GLU A 1 94 ? 2.215 3.308 -11.291 1.00 89.81 94 GLU A N 1
ATOM 752 C CA . GLU A 1 94 ? 2.585 3.963 -12.553 1.00 89.81 94 GLU A CA 1
ATOM 753 C C . GLU A 1 94 ? 4.106 4.054 -12.729 1.00 89.81 94 GLU A C 1
ATOM 755 O O . GLU A 1 94 ? 4.615 3.744 -13.806 1.00 89.81 94 GLU A O 1
ATOM 760 N N . LEU A 1 95 ? 4.856 4.376 -11.668 1.00 91.31 95 LEU A N 1
ATOM 761 C CA . LEU A 1 95 ? 6.323 4.385 -11.719 1.00 91.31 95 LEU A CA 1
ATOM 762 C C . LEU A 1 95 ? 6.905 2.997 -12.020 1.00 91.31 95 LEU A C 1
ATOM 764 O O . LEU A 1 95 ? 7.809 2.874 -12.846 1.00 91.31 95 LEU A O 1
ATOM 768 N N . VAL A 1 96 ? 6.385 1.941 -11.386 1.00 91.12 96 VAL A N 1
ATOM 769 C CA . VAL A 1 96 ? 6.836 0.560 -11.632 1.00 91.12 96 VAL A CA 1
ATOM 770 C C . VAL A 1 96 ? 6.500 0.120 -13.056 1.00 91.12 96 VAL A C 1
ATOM 772 O O . VAL A 1 96 ? 7.338 -0.502 -13.713 1.00 91.12 96 VAL A O 1
ATOM 775 N N . LYS A 1 97 ? 5.314 0.468 -13.570 1.00 91.69 97 LYS A N 1
ATOM 776 C CA . LYS A 1 97 ? 4.940 0.196 -14.965 1.00 91.69 97 LYS A CA 1
ATOM 777 C C . LYS A 1 97 ? 5.863 0.911 -15.946 1.00 91.69 97 LYS A C 1
ATOM 779 O O . LYS A 1 97 ? 6.379 0.263 -16.853 1.00 91.69 97 LYS A O 1
ATOM 784 N N . ALA A 1 98 ? 6.109 2.206 -15.748 1.00 95.56 98 ALA A N 1
ATOM 785 C CA . ALA A 1 98 ? 6.998 2.988 -16.604 1.00 95.56 98 ALA A CA 1
ATOM 786 C C . ALA A 1 98 ? 8.415 2.392 -16.634 1.00 95.56 98 ALA A C 1
ATOM 788 O O . ALA A 1 98 ? 8.951 2.128 -17.709 1.00 95.56 98 ALA A O 1
ATOM 789 N N . PHE A 1 99 ? 8.969 2.073 -15.462 1.00 95.56 99 PHE A N 1
ATOM 790 C CA . PHE A 1 99 ? 10.275 1.425 -15.347 1.00 95.56 99 PHE A CA 1
ATOM 791 C C . PHE A 1 99 ? 10.314 0.047 -16.027 1.00 95.56 99 PHE A C 1
ATOM 793 O O . PHE A 1 99 ? 11.266 -0.286 -16.727 1.00 95.56 99 PHE A O 1
ATOM 800 N N . THR A 1 100 ? 9.257 -0.756 -15.872 1.00 95.44 100 THR A N 1
ATOM 801 C CA . THR A 1 100 ? 9.163 -2.076 -16.517 1.00 95.44 100 THR A CA 1
ATOM 802 C C . THR A 1 100 ? 9.167 -1.954 -18.041 1.00 95.44 100 THR A C 1
ATOM 804 O O . THR A 1 100 ? 9.837 -2.737 -18.713 1.00 95.44 100 THR A O 1
ATOM 807 N N . ILE A 1 101 ? 8.461 -0.961 -18.595 1.00 95.75 101 ILE A N 1
ATOM 808 C CA . ILE A 1 101 ? 8.449 -0.685 -20.038 1.00 95.75 101 ILE A CA 1
ATOM 809 C C . ILE A 1 101 ? 9.843 -0.270 -20.513 1.00 95.75 101 ILE A C 1
ATOM 811 O O . ILE A 1 101 ? 10.311 -0.788 -21.525 1.00 95.75 101 ILE A O 1
ATOM 815 N N . GLU A 1 102 ? 10.521 0.614 -19.782 1.00 95.56 102 GLU A N 1
ATOM 816 C CA . GLU A 1 102 ? 11.874 1.068 -20.115 1.00 95.56 102 GLU A CA 1
ATOM 817 C C . GLU A 1 102 ? 12.868 -0.102 -20.168 1.00 95.56 102 GLU A C 1
ATOM 819 O O . GLU A 1 102 ? 13.522 -0.319 -21.192 1.00 95.56 102 GLU A O 1
ATOM 824 N N . VAL A 1 103 ? 12.906 -0.928 -19.117 1.00 94.94 103 VAL A N 1
ATOM 825 C CA . VAL A 1 103 ? 13.765 -2.122 -19.058 1.00 94.94 103 VAL A CA 1
ATOM 826 C C . VAL A 1 103 ? 13.413 -3.112 -20.170 1.00 94.94 103 VAL A C 1
ATOM 828 O O . VAL A 1 103 ? 14.300 -3.668 -20.821 1.00 94.94 103 VAL A O 1
ATOM 831 N N . PHE A 1 104 ? 12.122 -3.324 -20.437 1.00 94.56 104 PHE A N 1
ATOM 832 C CA . PHE A 1 104 ? 11.676 -4.201 -21.516 1.00 94.56 104 PHE A CA 1
ATOM 833 C C . PHE A 1 104 ? 12.114 -3.690 -22.898 1.00 94.56 104 PHE A C 1
ATOM 835 O O . PHE A 1 104 ? 12.592 -4.473 -23.723 1.00 94.56 104 PHE A O 1
ATOM 842 N N . MET A 1 105 ? 11.998 -2.385 -23.157 1.00 93.00 105 MET A N 1
ATOM 843 C CA . MET A 1 105 ? 12.456 -1.762 -24.401 1.00 93.00 105 MET A CA 1
ATOM 844 C C . MET A 1 105 ? 13.973 -1.875 -24.568 1.00 93.00 105 MET A C 1
ATOM 846 O O . MET A 1 105 ? 14.444 -2.185 -25.667 1.00 93.00 105 MET A O 1
ATOM 850 N N . GLU A 1 106 ? 14.741 -1.682 -23.495 1.00 93.06 106 GLU A N 1
ATOM 851 C CA . GLU A 1 106 ? 16.196 -1.836 -23.519 1.00 93.06 106 GLU A CA 1
ATOM 852 C C . GLU A 1 106 ? 16.606 -3.282 -23.844 1.00 93.06 106 GLU A C 1
ATOM 854 O O . GLU A 1 106 ? 17.440 -3.519 -24.725 1.00 93.06 106 GLU A O 1
ATOM 859 N N . LEU A 1 107 ? 15.977 -4.262 -23.187 1.00 89.50 107 LEU A N 1
ATOM 860 C CA . LEU A 1 107 ? 16.207 -5.686 -23.446 1.00 89.50 107 LEU A CA 1
ATOM 861 C C . LEU A 1 107 ? 15.842 -6.062 -24.887 1.00 89.50 107 LEU A C 1
ATOM 863 O O . LEU A 1 107 ? 16.628 -6.716 -25.575 1.00 89.50 107 LEU A O 1
ATOM 867 N N . ARG A 1 108 ? 14.693 -5.590 -25.385 1.00 90.38 108 ARG A N 1
ATOM 868 C CA . ARG A 1 108 ? 14.254 -5.829 -26.766 1.00 90.38 108 ARG A CA 1
ATOM 869 C C . ARG A 1 108 ? 15.210 -5.212 -27.792 1.00 90.38 108 ARG A C 1
ATOM 871 O O . ARG A 1 108 ? 15.505 -5.845 -28.804 1.00 90.38 108 ARG A O 1
ATOM 878 N N . SER A 1 109 ? 15.728 -4.011 -27.530 1.00 88.75 109 SER A N 1
ATOM 879 C CA . SER A 1 109 ? 16.724 -3.345 -28.385 1.00 88.75 109 SER A CA 1
ATOM 880 C C . SER A 1 109 ? 18.028 -4.143 -28.481 1.00 88.75 109 SER A C 1
ATOM 882 O O . SER A 1 109 ? 18.622 -4.243 -29.556 1.00 88.75 109 SER A O 1
ATOM 884 N N . LYS A 1 110 ? 18.455 -4.773 -27.379 1.00 83.88 110 LYS A N 1
ATOM 885 C CA . LYS A 1 110 ? 19.630 -5.657 -27.353 1.00 83.88 110 LYS A CA 1
ATOM 886 C C . LYS A 1 110 ? 19.403 -6.954 -28.138 1.00 83.88 110 LYS A C 1
ATOM 888 O O . LYS A 1 110 ? 20.317 -7.397 -28.820 1.00 83.88 110 LYS A O 1
ATOM 893 N N . TRP A 1 111 ? 18.198 -7.527 -28.106 1.00 76.06 111 TRP A N 1
ATOM 894 C CA . TRP A 1 111 ? 17.875 -8.760 -28.844 1.00 76.06 111 TRP A CA 1
ATOM 895 C C . TRP A 1 111 ? 17.775 -8.561 -30.362 1.00 76.06 111 TRP A C 1
ATOM 897 O O . TRP A 1 111 ? 18.065 -9.480 -31.122 1.00 76.06 111 TRP A O 1
ATOM 907 N N . GLY A 1 112 ? 17.366 -7.371 -30.812 1.00 68.19 112 GLY A N 1
ATOM 908 C CA . GLY A 1 112 ? 17.252 -7.041 -32.237 1.00 68.19 112 GLY A CA 1
ATOM 909 C C . GLY A 1 112 ? 18.580 -6.716 -32.927 1.00 68.19 112 GLY A C 1
ATOM 910 O O . GLY A 1 112 ? 18.617 -6.609 -34.152 1.00 68.19 112 GLY A O 1
ATOM 911 N N . LYS A 1 113 ? 19.674 -6.551 -32.173 1.00 67.69 113 LYS A N 1
ATOM 912 C CA . LYS A 1 113 ? 21.003 -6.319 -32.746 1.00 67.69 113 LYS A CA 1
ATOM 913 C C . LYS A 1 113 ? 21.672 -7.675 -32.983 1.00 67.69 113 LYS A C 1
ATOM 915 O O . LYS A 1 113 ? 21.926 -8.377 -32.005 1.00 67.69 113 LYS A O 1
ATOM 920 N N . PRO A 1 114 ? 21.975 -8.067 -34.237 1.00 57.25 114 PRO A N 1
ATOM 921 C CA . PRO A 1 114 ? 22.830 -9.221 -34.468 1.00 57.25 114 PRO A CA 1
ATOM 922 C C . PRO A 1 114 ? 24.154 -8.944 -33.761 1.00 57.25 114 PRO A C 1
ATOM 924 O O . PRO A 1 114 ? 24.749 -7.882 -33.959 1.00 57.25 114 PRO A O 1
ATOM 927 N N . ASP A 1 115 ? 24.547 -9.866 -32.886 1.00 57.84 115 ASP A N 1
ATOM 928 C CA . ASP A 1 115 ? 25.786 -9.813 -32.119 1.00 57.84 115 ASP A CA 1
ATOM 929 C C . ASP A 1 115 ? 26.915 -9.274 -33.008 1.00 57.84 115 ASP A C 1
ATOM 931 O O . ASP A 1 115 ? 27.254 -9.880 -34.029 1.00 57.84 115 ASP A O 1
ATOM 935 N N . MET A 1 116 ? 27.522 -8.142 -32.632 1.00 53.22 116 MET A N 1
ATOM 936 C CA . MET A 1 116 ? 28.720 -7.629 -33.316 1.00 53.22 116 MET A CA 1
ATOM 937 C C . MET A 1 116 ? 29.841 -8.684 -33.373 1.00 53.22 116 MET A C 1
ATOM 939 O O . MET A 1 116 ? 30.748 -8.551 -34.188 1.00 53.22 116 MET A O 1
ATOM 943 N N . GLN A 1 117 ? 29.748 -9.754 -32.570 1.00 53.25 117 GLN A N 1
ATOM 944 C CA . GLN A 1 117 ? 30.619 -10.928 -32.636 1.00 53.25 117 GLN A CA 1
ATOM 945 C C . GLN A 1 117 ? 30.657 -11.589 -34.024 1.00 53.25 117 GLN A C 1
ATOM 947 O O . GLN A 1 117 ? 31.697 -12.127 -34.399 1.00 53.25 117 GLN A O 1
ATOM 952 N N . PHE A 1 118 ? 29.577 -11.525 -34.814 1.00 52.22 118 PHE A N 1
ATOM 953 C CA . PHE A 1 118 ? 29.557 -12.130 -36.152 1.00 52.22 118 PHE A CA 1
ATOM 954 C C . PHE A 1 118 ? 30.422 -11.369 -37.160 1.00 52.22 118 PHE A C 1
ATOM 956 O O . PHE A 1 118 ? 31.101 -12.001 -37.962 1.00 52.22 118 PHE A O 1
ATOM 963 N N . LYS A 1 119 ? 30.502 -10.033 -37.060 1.00 58.44 119 LYS A N 1
ATOM 964 C CA . LYS A 1 119 ? 31.406 -9.248 -37.919 1.00 58.44 119 LYS A CA 1
ATOM 965 C C . LYS A 1 119 ? 32.873 -9.573 -37.641 1.00 58.44 119 LYS A C 1
ATOM 967 O O . LYS A 1 119 ? 33.672 -9.612 -38.571 1.00 58.44 119 LYS A O 1
ATOM 972 N N . THR A 1 120 ? 33.219 -9.845 -36.382 1.00 63.72 120 THR A N 1
ATOM 973 C CA . THR A 1 120 ? 34.576 -10.263 -36.012 1.00 63.72 120 THR A CA 1
ATOM 974 C C . THR A 1 120 ? 34.918 -11.631 -36.603 1.00 63.72 120 THR A C 1
ATOM 976 O O . THR A 1 120 ? 36.037 -11.835 -37.067 1.00 63.72 120 THR A O 1
ATOM 979 N N . LEU A 1 121 ? 33.962 -12.564 -36.640 1.00 64.25 121 LEU A N 1
ATOM 980 C CA . LEU A 1 121 ? 34.194 -13.901 -37.186 1.00 64.25 121 LEU A CA 1
ATOM 981 C C . LEU A 1 121 ? 34.494 -13.860 -38.691 1.00 64.25 121 LEU A C 1
ATOM 983 O O . LEU A 1 121 ? 35.459 -14.481 -39.128 1.00 64.25 121 LEU A O 1
ATOM 987 N N . ASP A 1 122 ? 33.734 -13.073 -39.456 1.00 68.50 122 ASP A N 1
ATOM 988 C CA . ASP A 1 122 ? 33.965 -12.896 -40.895 1.00 68.50 122 ASP A CA 1
ATOM 989 C C . ASP A 1 122 ? 35.352 -12.292 -41.171 1.00 68.50 122 ASP A C 1
ATOM 991 O O . ASP A 1 122 ? 36.076 -12.763 -42.050 1.00 68.50 122 ASP A O 1
ATOM 995 N N . THR A 1 123 ? 35.784 -11.310 -40.366 1.00 72.06 123 THR A N 1
ATOM 996 C CA . THR A 1 123 ? 37.144 -10.751 -40.479 1.00 72.06 123 THR A CA 1
ATOM 997 C C . THR A 1 123 ? 38.242 -11.759 -40.130 1.00 72.06 123 THR A C 1
ATOM 999 O O . THR A 1 123 ? 39.288 -11.769 -40.776 1.00 72.06 123 THR A O 1
ATOM 1002 N N . VAL A 1 124 ? 38.011 -12.640 -39.151 1.00 68.81 124 VAL A N 1
ATOM 1003 C CA . VAL A 1 124 ? 38.970 -13.688 -38.763 1.00 68.81 124 VAL A CA 1
ATOM 1004 C C . VAL A 1 124 ? 39.058 -14.776 -39.837 1.00 68.81 124 VAL A C 1
ATOM 1006 O O . VAL A 1 124 ? 40.153 -15.237 -40.152 1.00 68.81 124 VAL A O 1
ATOM 1009 N N . ILE A 1 125 ? 37.933 -15.151 -40.453 1.00 71.38 125 ILE A N 1
ATOM 1010 C CA . ILE A 1 125 ? 37.894 -16.119 -41.559 1.00 71.38 125 ILE A CA 1
ATOM 1011 C C . ILE A 1 125 ? 38.639 -15.568 -42.782 1.00 71.38 125 ILE A C 1
ATOM 1013 O O . ILE A 1 125 ? 39.464 -16.281 -43.356 1.00 71.38 125 ILE A O 1
ATOM 1017 N N . ALA A 1 126 ? 38.419 -14.297 -43.135 1.00 73.94 126 ALA A N 1
ATOM 1018 C CA . ALA A 1 126 ? 39.134 -13.639 -44.229 1.00 73.94 126 ALA A CA 1
ATOM 1019 C C . ALA A 1 126 ? 40.658 -13.633 -44.000 1.00 73.94 126 ALA A C 1
ATOM 1021 O O . ALA A 1 126 ? 41.417 -14.018 -44.889 1.00 73.94 126 ALA A O 1
ATOM 1022 N N . GLN A 1 127 ? 41.108 -13.304 -42.783 1.00 74.50 127 GLN A N 1
ATOM 1023 C CA . GLN A 1 127 ? 42.531 -13.331 -42.423 1.00 74.50 127 GLN A CA 1
ATOM 1024 C C . GLN A 1 127 ? 43.135 -14.742 -42.417 1.00 74.50 127 GLN A C 1
ATOM 1026 O O . GLN A 1 127 ? 44.314 -14.911 -42.730 1.00 74.50 127 GLN A O 1
ATOM 1031 N N . CYS A 1 128 ? 42.375 -15.776 -42.052 1.00 67.44 128 CYS A N 1
ATOM 1032 C CA . CYS A 1 128 ? 42.868 -17.155 -42.096 1.00 67.44 128 CYS A CA 1
ATOM 1033 C C . CYS A 1 128 ? 43.019 -17.676 -43.527 1.00 67.44 128 CYS A C 1
ATOM 1035 O O . CYS A 1 128 ? 44.005 -18.358 -43.814 1.00 67.44 128 CYS A O 1
ATOM 1037 N N . HIS A 1 129 ? 42.096 -17.307 -44.420 1.00 69.69 129 HIS A N 1
ATOM 1038 C CA . HIS A 1 129 ? 42.155 -17.677 -45.832 1.00 69.69 129 HIS A CA 1
ATOM 1039 C C . HIS A 1 129 ? 43.335 -17.002 -46.548 1.00 69.69 129 HIS A C 1
ATOM 1041 O O . HIS A 1 129 ? 44.048 -17.650 -47.308 1.00 69.69 129 HIS A O 1
ATOM 1047 N N . GLU A 1 130 ? 43.604 -15.730 -46.240 1.00 73.06 130 GLU A N 1
ATOM 1048 C CA . GLU A 1 130 ? 44.758 -14.991 -46.772 1.00 73.06 130 GLU A CA 1
ATOM 1049 C C . GLU A 1 130 ? 46.101 -15.576 -46.298 1.00 73.06 130 GLU A C 1
ATOM 1051 O O . GLU A 1 130 ? 47.082 -15.590 -47.037 1.00 73.06 130 GLU A O 1
ATOM 1056 N N . ASN A 1 131 ? 46.134 -16.142 -45.089 1.00 72.94 131 ASN A N 1
ATOM 1057 C CA . ASN A 1 131 ? 47.331 -16.750 -44.508 1.00 72.94 131 ASN A CA 1
ATOM 1058 C C . ASN A 1 131 ? 47.487 -18.256 -44.796 1.00 72.94 131 ASN A C 1
ATOM 1060 O O . ASN A 1 131 ? 48.414 -18.871 -44.265 1.00 72.94 131 ASN A O 1
ATOM 1064 N N . GLY A 1 132 ? 46.593 -18.865 -45.587 1.00 67.88 132 GLY A N 1
ATOM 1065 C CA . GLY A 1 132 ? 46.646 -20.291 -45.940 1.00 67.88 132 GLY A CA 1
ATOM 1066 C C . GLY A 1 132 ? 46.549 -21.246 -44.742 1.00 67.88 132 GLY A C 1
ATOM 1067 O O . GLY A 1 132 ? 47.102 -22.343 -44.786 1.00 67.88 132 GLY A O 1
ATOM 1068 N N . LYS A 1 133 ? 45.903 -20.827 -43.644 1.00 64.62 133 LYS A N 1
ATOM 1069 C CA . LYS A 1 133 ? 45.789 -21.615 -42.405 1.00 64.62 133 LYS A CA 1
ATOM 1070 C C . LYS A 1 133 ? 44.371 -22.143 -42.225 1.00 64.62 133 LYS A C 1
ATOM 1072 O O . LYS A 1 133 ? 43.406 -21.389 -42.320 1.00 64.62 133 LYS A O 1
ATOM 1077 N N . GLU A 1 134 ? 44.253 -23.420 -41.876 1.00 56.19 134 GLU A N 1
ATOM 1078 C CA . GLU A 1 134 ? 42.975 -24.035 -41.512 1.00 56.19 134 GLU A CA 1
ATOM 1079 C C . GLU A 1 134 ? 42.604 -23.722 -40.054 1.00 56.19 134 GLU A C 1
ATOM 1081 O O . GLU A 1 134 ? 43.418 -23.844 -39.134 1.00 56.19 134 GLU A O 1
ATOM 1086 N N . LEU A 1 135 ? 41.358 -23.293 -39.835 1.00 55.94 135 LEU A N 1
ATOM 1087 C CA . LEU A 1 135 ? 40.869 -22.868 -38.526 1.00 55.94 135 LEU A CA 1
ATOM 1088 C C . LEU A 1 135 ? 40.414 -24.082 -37.699 1.00 55.94 135 LEU A C 1
ATOM 1090 O O . LEU A 1 135 ? 39.325 -24.618 -37.896 1.00 55.94 135 LEU A O 1
ATOM 1094 N N . HIS A 1 136 ? 41.224 -24.502 -36.728 1.00 49.62 136 HIS A N 1
ATOM 1095 C CA . HIS A 1 136 ? 40.851 -25.572 -35.801 1.00 49.62 136 HIS A CA 1
ATOM 1096 C C . HIS A 1 136 ? 39.992 -24.999 -34.659 1.00 49.62 136 HIS A C 1
ATOM 1098 O O . HIS A 1 136 ? 40.513 -24.510 -33.657 1.00 49.62 136 HIS A O 1
ATOM 1104 N N . SER A 1 137 ? 38.662 -25.021 -34.790 1.00 54.97 137 SER A N 1
ATOM 1105 C CA . SER A 1 137 ? 37.777 -24.551 -33.713 1.00 54.97 137 SER A CA 1
ATOM 1106 C C . SER A 1 137 ? 37.504 -25.665 -32.699 1.00 54.97 137 SER A C 1
ATOM 1108 O O . SER A 1 137 ? 36.946 -26.704 -33.054 1.00 54.97 137 SER A O 1
ATOM 1110 N N . ARG A 1 138 ? 37.816 -25.439 -31.418 1.00 44.56 138 ARG A N 1
ATOM 1111 C CA . ARG A 1 138 ? 37.296 -26.251 -30.308 1.00 44.56 138 ARG A CA 1
ATOM 1112 C C . ARG A 1 138 ? 36.194 -25.457 -29.613 1.00 44.56 138 ARG A C 1
ATOM 1114 O O . ARG A 1 138 ? 36.467 -24.546 -28.840 1.00 44.56 138 ARG A O 1
ATOM 1121 N N . VAL A 1 139 ? 34.944 -25.780 -29.928 1.00 52.06 139 VAL A N 1
ATOM 1122 C CA . VAL A 1 139 ? 33.774 -25.070 -29.395 1.00 52.06 139 VAL A CA 1
ATOM 1123 C C . VAL A 1 139 ? 33.419 -25.638 -28.019 1.00 52.06 139 VAL A C 1
ATOM 1125 O O . VAL A 1 139 ? 33.063 -26.809 -27.908 1.00 52.06 139 VAL A O 1
ATOM 1128 N N . SER A 1 140 ? 33.504 -24.812 -26.975 1.00 43.50 140 SER A N 1
ATOM 1129 C CA . SER A 1 140 ? 33.036 -25.133 -25.621 1.00 43.50 140 SER A CA 1
ATOM 1130 C C . SER A 1 140 ? 31.978 -24.105 -25.212 1.00 43.50 140 SER A C 1
ATOM 1132 O O . SER A 1 140 ? 32.322 -22.971 -24.895 1.00 43.50 140 SER A O 1
ATOM 1134 N N . GLY A 1 141 ? 30.692 -24.474 -25.283 1.00 54.91 141 GLY A N 1
ATOM 1135 C CA . GLY A 1 141 ? 29.565 -23.587 -24.963 1.00 54.91 141 GLY A CA 1
ATOM 1136 C C . GLY A 1 141 ? 28.202 -24.055 -25.501 1.00 54.91 141 GLY A C 1
ATOM 1137 O O . GLY A 1 141 ? 28.128 -24.984 -26.302 1.00 54.91 141 GLY A O 1
ATOM 1138 N N . ASP A 1 142 ? 27.148 -23.389 -25.014 1.00 57.72 142 ASP A N 1
ATOM 1139 C CA . ASP A 1 142 ? 25.702 -23.680 -25.082 1.00 57.72 142 ASP A CA 1
ATOM 1140 C C . ASP A 1 142 ? 25.145 -24.261 -26.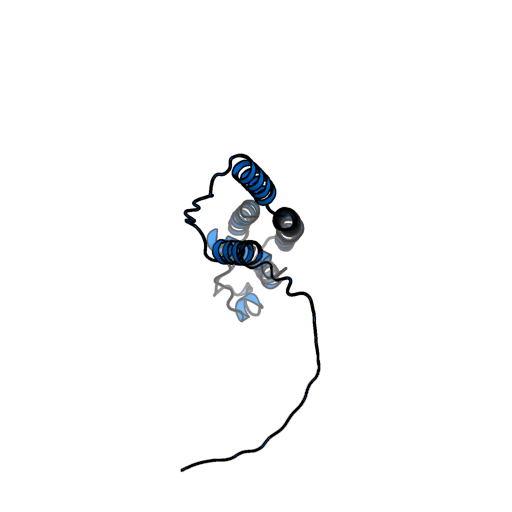412 1.00 57.72 142 ASP A C 1
ATOM 1142 O O . ASP A 1 142 ? 25.515 -23.867 -27.525 1.00 57.72 142 ASP A O 1
ATOM 1146 N N . LEU A 1 143 ? 24.193 -25.201 -26.292 1.00 56.38 143 LEU A N 1
ATOM 1147 C CA . LEU A 1 143 ? 23.683 -26.066 -27.370 1.00 56.38 143 LEU A CA 1
ATOM 1148 C C . LEU A 1 143 ? 23.023 -25.300 -28.530 1.00 56.38 143 LEU A C 1
ATOM 1150 O O . LEU A 1 143 ? 23.053 -25.768 -29.671 1.00 56.38 143 LEU A O 1
ATOM 1154 N N . ARG A 1 144 ? 22.424 -24.132 -28.271 1.00 58.12 144 ARG A N 1
ATOM 1155 C CA . ARG A 1 144 ? 21.753 -23.331 -29.314 1.00 58.12 144 ARG A CA 1
ATOM 1156 C C . ARG A 1 144 ? 22.748 -22.650 -30.251 1.00 58.12 144 ARG A C 1
ATOM 1158 O O . ARG A 1 144 ? 22.534 -22.618 -31.463 1.00 58.12 144 ARG A O 1
ATOM 1165 N N . SER A 1 145 ? 23.863 -22.172 -29.707 1.00 56.28 145 SER A N 1
ATOM 1166 C CA . SER A 1 145 ? 24.963 -21.606 -30.492 1.00 56.28 145 SER A CA 1
ATOM 1167 C C . SER A 1 145 ? 25.650 -22.694 -31.324 1.00 56.28 145 SER A C 1
ATOM 1169 O O . SER A 1 145 ? 25.983 -22.470 -32.488 1.00 56.28 145 SER A O 1
ATOM 1171 N N . LYS A 1 146 ? 25.741 -23.918 -30.781 1.00 60.59 146 LYS A N 1
ATOM 1172 C CA . LYS A 1 146 ? 26.274 -25.104 -31.470 1.00 60.59 146 LYS A CA 1
ATOM 1173 C C . LYS A 1 146 ? 25.511 -25.439 -32.759 1.00 60.59 146 LYS A C 1
ATOM 1175 O O . LYS A 1 146 ? 26.139 -25.693 -33.783 1.00 60.59 146 LYS A O 1
ATOM 1180 N N . GLN A 1 147 ? 24.175 -25.409 -32.744 1.00 64.06 147 GLN A N 1
ATOM 1181 C CA . GLN A 1 147 ? 23.373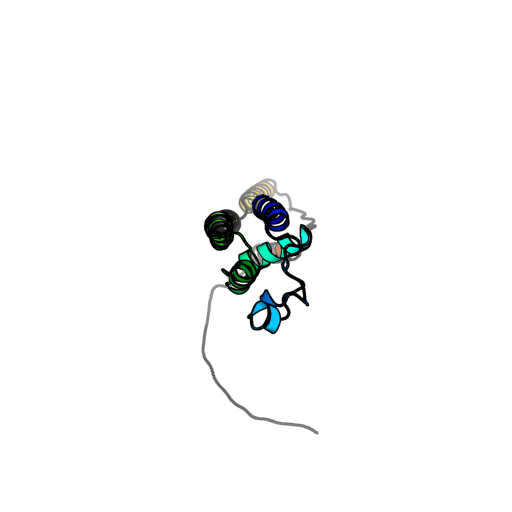 -25.730 -33.936 1.00 64.06 147 GLN A CA 1
ATOM 1182 C C . GLN A 1 147 ? 23.526 -24.690 -35.053 1.00 64.06 147 GLN A C 1
ATOM 1184 O O . GLN A 1 147 ? 23.616 -25.064 -36.223 1.00 64.06 147 GLN A O 1
ATOM 1189 N N . LYS A 1 148 ? 23.609 -23.397 -34.708 1.00 66.25 148 LYS A N 1
ATOM 1190 C CA . LYS A 1 148 ? 23.815 -22.330 -35.700 1.00 66.25 148 LYS A CA 1
ATOM 1191 C C . LYS A 1 148 ? 25.197 -22.410 -36.347 1.00 66.25 148 LYS A C 1
ATOM 1193 O O . LYS A 1 148 ? 25.283 -22.326 -37.568 1.00 66.25 148 LYS A O 1
ATOM 1198 N N . ILE A 1 149 ? 26.244 -22.656 -35.557 1.00 65.19 149 ILE A N 1
ATOM 1199 C CA . ILE A 1 149 ? 27.617 -22.805 -36.060 1.00 65.19 149 ILE A CA 1
ATOM 1200 C C . ILE A 1 149 ? 27.722 -24.019 -36.995 1.00 65.19 149 ILE A C 1
ATOM 1202 O O . ILE A 1 149 ? 28.230 -23.894 -38.105 1.00 65.19 149 ILE A O 1
ATOM 1206 N N . ILE A 1 150 ? 27.163 -25.172 -36.606 1.00 67.12 150 ILE A N 1
ATOM 1207 C CA . ILE A 1 150 ? 27.160 -26.379 -37.450 1.00 67.12 150 ILE A CA 1
ATOM 1208 C C . ILE A 1 150 ? 26.399 -26.143 -38.763 1.00 67.12 150 ILE A C 1
ATOM 1210 O O . ILE A 1 150 ? 26.880 -26.538 -39.824 1.00 67.12 150 ILE A O 1
ATOM 1214 N N . LYS A 1 151 ? 25.238 -25.475 -38.720 1.00 73.25 151 LYS A N 1
ATOM 1215 C CA . LYS A 1 151 ? 24.454 -25.163 -39.927 1.00 73.25 151 LYS A CA 1
ATOM 1216 C C . LYS A 1 151 ? 25.229 -24.243 -40.882 1.00 73.25 151 LYS A C 1
ATOM 1218 O O . LYS A 1 151 ? 25.177 -24.445 -42.092 1.00 73.25 151 LYS A O 1
ATOM 1223 N N . MET A 1 152 ? 25.992 -23.289 -40.345 1.00 64.88 152 MET A N 1
ATOM 1224 C CA . MET A 1 152 ? 26.817 -22.362 -41.128 1.00 64.88 152 MET A CA 1
ATOM 1225 C C . MET A 1 152 ? 28.038 -23.053 -41.754 1.00 64.88 152 MET A C 1
ATOM 1227 O O . MET A 1 152 ? 28.299 -22.867 -42.940 1.00 64.88 152 MET A O 1
ATOM 1231 N N . PHE A 1 153 ? 28.723 -23.928 -41.007 1.00 67.81 153 PHE A N 1
ATOM 1232 C CA . PHE A 1 153 ? 29.797 -24.763 -41.559 1.00 67.81 153 PHE A CA 1
ATOM 1233 C C . PHE A 1 153 ? 29.288 -25.698 -42.656 1.00 67.81 153 PHE A C 1
ATOM 1235 O O . PHE A 1 153 ? 29.937 -25.834 -43.688 1.00 67.81 153 PHE A O 1
ATOM 1242 N N . LYS A 1 154 ? 28.102 -26.295 -42.479 1.00 71.94 154 LYS A N 1
ATOM 1243 C CA . LYS A 1 154 ? 27.494 -27.159 -43.498 1.00 71.94 154 LYS A CA 1
ATOM 1244 C C . LYS A 1 154 ? 27.170 -26.380 -44.778 1.00 71.94 154 LYS A C 1
ATOM 1246 O O . LYS A 1 154 ? 27.440 -26.884 -45.863 1.00 71.94 154 LYS A O 1
ATOM 1251 N N . LYS A 1 155 ? 26.681 -25.139 -44.654 1.00 73.81 155 LYS A N 1
ATOM 1252 C CA . LYS A 1 155 ? 26.449 -24.243 -45.798 1.00 73.81 155 LYS A CA 1
ATOM 1253 C C . LYS A 1 155 ? 27.751 -23.900 -46.538 1.00 73.81 155 LYS A C 1
ATOM 1255 O O . LYS A 1 155 ? 27.761 -23.916 -47.762 1.00 73.81 155 LYS A O 1
ATOM 1260 N N . MET A 1 156 ? 28.845 -23.647 -45.814 1.00 61.75 156 MET A N 1
ATOM 1261 C CA . MET A 1 156 ? 30.147 -23.324 -46.419 1.00 61.75 156 MET A CA 1
ATOM 1262 C C . MET A 1 156 ? 30.835 -24.523 -47.087 1.00 61.75 156 MET A C 1
ATOM 1264 O O . MET A 1 156 ? 31.469 -24.343 -48.119 1.00 61.75 156 MET A O 1
ATOM 1268 N N . TYR A 1 157 ? 30.717 -25.733 -46.528 1.00 60.19 157 TYR A N 1
ATOM 1269 C CA . TYR A 1 157 ? 31.409 -26.916 -47.061 1.00 60.19 157 TYR A CA 1
ATOM 1270 C C . TYR A 1 157 ? 30.671 -27.601 -48.219 1.00 60.19 157 TYR A C 1
ATOM 1272 O O . TYR A 1 157 ? 31.315 -28.178 -49.089 1.00 60.19 157 TYR A O 1
ATOM 1280 N N . TYR A 1 158 ? 29.333 -27.565 -48.225 1.00 62.88 158 TYR A N 1
ATOM 1281 C CA . TYR A 1 158 ? 28.518 -28.299 -49.205 1.00 62.88 158 TYR A CA 1
ATOM 1282 C C . TYR A 1 158 ? 27.851 -27.412 -50.264 1.00 62.88 158 TYR A C 1
ATOM 1284 O O . TYR A 1 158 ? 27.224 -27.949 -51.172 1.00 62.88 158 TYR A O 1
ATOM 1292 N N . GLY A 1 159 ? 27.982 -26.081 -50.173 1.00 54.88 159 GLY A N 1
ATOM 1293 C CA . GLY A 1 159 ? 27.571 -25.152 -51.233 1.00 54.88 159 GLY A CA 1
ATOM 1294 C C . GLY A 1 159 ? 26.138 -25.338 -51.746 1.00 54.88 159 GLY A C 1
ATOM 1295 O O . GLY A 1 159 ? 25.894 -25.137 -52.929 1.00 54.88 159 GLY A O 1
ATOM 1296 N N . THR A 1 160 ? 25.199 -25.773 -50.901 1.00 45.09 160 THR A N 1
ATOM 1297 C CA . THR A 1 160 ? 23.810 -26.012 -51.317 1.00 45.09 160 THR A CA 1
ATOM 1298 C C . THR A 1 160 ? 22.949 -24.809 -50.939 1.00 45.09 160 THR A C 1
ATOM 1300 O O . THR A 1 160 ? 22.664 -24.583 -49.759 1.00 45.09 160 THR A O 1
ATOM 1303 N N . ASP A 1 161 ? 22.564 -24.023 -51.946 1.00 51.09 161 ASP A N 1
ATOM 1304 C CA . ASP A 1 161 ? 21.390 -23.156 -51.879 1.00 51.09 161 ASP A CA 1
ATOM 1305 C C . ASP A 1 161 ? 20.148 -24.050 -51.889 1.00 51.09 161 ASP A C 1
ATOM 1307 O O . ASP A 1 161 ? 19.744 -24.573 -52.923 1.00 51.09 161 ASP A O 1
ATOM 1311 N N . GLU A 1 162 ? 19.537 -24.237 -50.723 1.00 47.66 162 GLU A N 1
ATOM 1312 C CA . GLU A 1 162 ? 18.119 -24.585 -50.662 1.00 47.66 162 GLU A CA 1
ATOM 1313 C C . GLU A 1 162 ? 17.325 -23.276 -50.596 1.00 47.66 162 GLU A C 1
ATOM 1315 O O . GLU A 1 162 ? 17.004 -22.757 -49.526 1.00 47.66 162 GLU A O 1
ATOM 1320 N N . SER A 1 163 ? 17.075 -22.719 -51.778 1.00 42.25 163 SER A N 1
ATOM 1321 C CA . SER A 1 163 ? 15.939 -21.846 -52.075 1.00 42.25 163 SER A CA 1
ATOM 1322 C C . SER A 1 163 ? 15.220 -22.502 -53.244 1.00 42.25 163 SER A C 1
ATOM 1324 O O . SER A 1 163 ? 15.772 -22.549 -54.342 1.00 42.25 163 SER A O 1
ATOM 1326 N N . SER A 1 164 ? 14.142 -23.236 -53.003 1.00 37.38 164 SER A N 1
ATOM 1327 C CA . SER A 1 164 ? 12.749 -22.906 -53.367 1.00 37.38 164 SER A CA 1
ATOM 1328 C C . SER A 1 164 ? 12.051 -24.268 -53.501 1.00 37.38 164 SER A C 1
ATOM 1330 O O . SER A 1 164 ? 12.719 -25.242 -53.840 1.00 37.38 164 SER A O 1
ATOM 1332 N N . ASP A 1 165 ? 10.770 -24.497 -53.289 1.00 37.75 165 ASP A N 1
ATOM 1333 C CA . ASP A 1 165 ? 9.627 -23.809 -52.697 1.00 37.75 165 ASP A CA 1
ATOM 1334 C C . ASP A 1 165 ? 8.570 -24.929 -52.546 1.00 37.75 165 ASP A C 1
ATOM 1336 O O . ASP A 1 165 ? 8.685 -25.974 -53.188 1.00 37.75 165 ASP A O 1
ATOM 1340 N N . GLU A 1 166 ? 7.573 -24.729 -51.689 1.00 36.91 166 GLU A N 1
ATOM 1341 C CA . GLU A 1 166 ? 6.138 -24.897 -51.994 1.00 36.91 166 GLU A CA 1
ATOM 1342 C C . GLU A 1 166 ? 5.339 -25.180 -50.717 1.00 36.91 166 GLU A C 1
ATOM 1344 O O . GLU A 1 166 ? 5.462 -26.204 -50.041 1.00 36.91 166 GLU A O 1
ATOM 1349 N N . GLU A 1 167 ? 4.544 -24.167 -50.385 1.00 39.62 167 GLU A N 1
ATOM 1350 C CA . GLU A 1 167 ? 3.421 -24.211 -49.471 1.00 39.62 167 GLU A CA 1
ATOM 1351 C C . GLU A 1 167 ? 2.279 -25.074 -50.041 1.00 39.62 167 GLU A C 1
ATOM 1353 O O . GLU A 1 167 ? 2.088 -25.169 -51.251 1.00 39.62 167 GLU A O 1
ATOM 1358 N N . ASP A 1 168 ? 1.443 -25.532 -49.109 1.00 32.41 168 ASP A N 1
ATOM 1359 C CA . ASP A 1 168 ? -0.025 -25.506 -49.183 1.00 32.41 168 ASP A CA 1
ATOM 1360 C C . ASP A 1 168 ? -0.799 -26.820 -49.425 1.00 32.41 168 ASP A C 1
ATOM 1362 O O . ASP A 1 168 ? -0.461 -27.666 -50.247 1.00 32.41 168 ASP A O 1
ATOM 1366 N N . GLY A 1 169 ? -1.923 -26.926 -48.702 1.00 30.88 169 GLY A N 1
ATOM 1367 C CA . GLY A 1 169 ? -3.132 -27.561 -49.233 1.00 30.88 169 GLY A CA 1
ATOM 1368 C C . GLY A 1 169 ? -3.490 -29.004 -48.853 1.00 30.88 169 GLY A C 1
ATOM 1369 O O . GLY A 1 169 ? -3.445 -29.892 -49.688 1.00 30.88 169 GLY A O 1
ATOM 1370 N N . SER A 1 170 ? -4.011 -29.185 -47.634 1.00 32.59 170 SER A N 1
ATOM 1371 C CA . SER A 1 170 ? -5.273 -29.895 -47.299 1.00 32.59 170 SER A CA 1
ATOM 1372 C C . SER A 1 170 ? -5.670 -31.286 -47.865 1.00 32.59 170 SER A C 1
ATOM 1374 O O . SER A 1 170 ? -5.770 -31.505 -49.066 1.00 32.59 170 SER A O 1
ATOM 1376 N N . SER A 1 171 ? -6.228 -32.078 -46.931 1.00 31.59 171 SER A N 1
ATOM 1377 C CA . SER A 1 171 ? -7.399 -32.989 -47.023 1.00 31.59 171 SER A CA 1
ATOM 1378 C C . SER A 1 171 ? -7.213 -34.513 -47.204 1.00 31.59 171 SER A C 1
ATOM 1380 O O . SER A 1 171 ? -6.788 -35.012 -48.234 1.00 31.59 171 SER A O 1
ATOM 1382 N N . GLU A 1 172 ? -7.602 -35.199 -46.117 1.00 35.25 172 GLU A N 1
ATOM 1383 C CA . GLU A 1 172 ? -8.514 -36.354 -45.981 1.00 35.25 172 GLU A CA 1
ATOM 1384 C C . GLU A 1 172 ? -8.349 -37.695 -46.722 1.00 35.25 172 GLU A C 1
ATOM 1386 O O . GLU A 1 172 ? -8.293 -37.787 -47.943 1.00 35.25 172 GLU A O 1
ATOM 1391 N N . SER A 1 173 ? -8.583 -38.732 -45.894 1.00 31.19 173 SER A N 1
ATOM 1392 C CA . SER A 1 173 ? -9.080 -40.095 -46.171 1.00 31.19 173 SER A CA 1
ATOM 1393 C C . SER A 1 173 ? -8.125 -41.056 -46.887 1.00 31.19 173 SER A C 1
ATOM 1395 O O . SER A 1 173 ? -7.302 -40.649 -47.688 1.00 31.19 173 SER A O 1
ATOM 1397 N N . GLU A 1 174 ? -8.163 -42.378 -46.749 1.00 36.41 174 GLU A N 1
ATOM 1398 C CA . GLU A 1 174 ? -8.682 -43.408 -45.835 1.00 36.41 174 GLU A CA 1
ATOM 1399 C C . GLU A 1 174 ? -8.277 -44.739 -46.537 1.00 36.41 174 GLU A C 1
ATOM 1401 O O . GLU A 1 174 ? -7.848 -44.730 -47.693 1.00 36.41 174 GLU A O 1
ATOM 1406 N N . SER A 1 175 ? -8.448 -45.886 -45.877 1.00 31.00 175 SER A N 1
ATOM 1407 C CA . SER A 1 175 ? -8.232 -47.277 -46.340 1.00 31.00 175 SER A CA 1
ATOM 1408 C C . SER A 1 175 ? -6.809 -47.839 -46.121 1.00 31.00 175 SER A C 1
ATOM 1410 O O . SER A 1 175 ? -5.838 -47.428 -46.742 1.00 31.00 175 SER A O 1
ATOM 1412 N N . GLU A 1 176 ? -6.557 -48.633 -45.072 1.00 36.84 176 GLU A N 1
ATOM 1413 C CA . GLU A 1 176 ? -7.013 -50.015 -44.802 1.00 36.84 176 GLU A CA 1
ATOM 1414 C C . GLU A 1 176 ? -6.221 -51.059 -45.613 1.00 36.84 176 GLU A C 1
ATOM 1416 O O . GLU A 1 176 ? -6.356 -51.107 -46.833 1.00 36.84 176 GLU A O 1
ATOM 1421 N N . LYS A 1 177 ? -5.438 -51.926 -44.928 1.00 37.59 177 LYS A N 1
ATOM 1422 C CA . LYS A 1 177 ? -5.517 -53.414 -44.984 1.00 37.59 177 LYS A CA 1
ATOM 1423 C C . LYS A 1 177 ? -4.367 -54.156 -44.243 1.00 37.59 177 LYS A C 1
ATOM 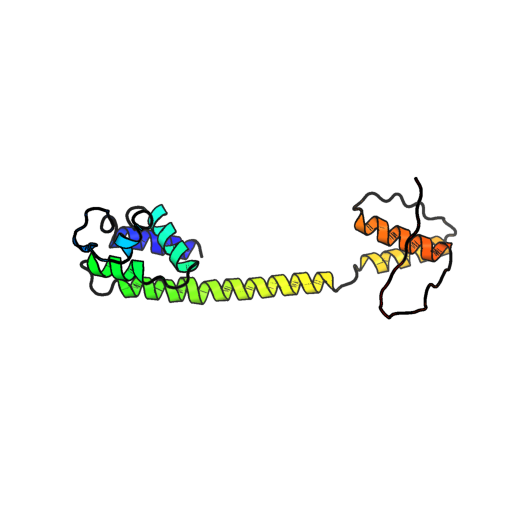1425 O O . LYS A 1 177 ? -3.397 -53.518 -43.851 1.00 37.59 177 LYS A O 1
ATOM 1430 N N . PRO A 1 178 ? -4.503 -55.479 -43.961 1.00 44.06 178 PRO A N 1
ATOM 1431 C CA . PRO A 1 178 ? -4.316 -56.068 -42.626 1.00 44.06 178 PRO A CA 1
ATOM 1432 C C . PRO A 1 178 ? -3.250 -57.190 -42.580 1.00 44.06 178 PRO A C 1
ATOM 1434 O O . PRO A 1 178 ? -2.580 -57.433 -43.585 1.00 44.06 178 PRO A O 1
ATOM 1437 N N . LYS A 1 179 ? -3.184 -57.911 -41.439 1.00 41.28 179 LYS A N 1
ATOM 1438 C CA . LYS A 1 179 ? -2.866 -59.355 -41.200 1.00 41.28 179 LYS A CA 1
ATOM 1439 C C . LYS A 1 179 ? -2.169 -59.477 -39.826 1.00 41.28 179 LYS A C 1
ATOM 1441 O O . LYS A 1 179 ? -1.260 -58.702 -39.571 1.00 41.28 179 LYS A O 1
ATOM 1446 N N . HIS A 1 180 ? -2.483 -60.392 -38.912 1.00 40.59 180 HIS A N 1
ATOM 1447 C CA . HIS A 1 180 ? -3.355 -61.564 -38.900 1.00 40.59 180 HIS A CA 1
ATOM 1448 C C . HIS A 1 180 ? -3.672 -61.926 -37.440 1.00 40.59 180 HIS A C 1
ATOM 1450 O O . HIS A 1 180 ? -2.863 -61.528 -36.571 1.00 40.59 180 HIS A O 1
#

Secondary structure (DSSP, 8-state):
-HHHHHHHHHHHHHHHTTT--TT-GGGTTSHHHHTTGGGS-SSSHHHHHHHHHHHHHSS--THHHHHHHHH--STTTHHHHHHHIIIIIIIHHHHHHHHHHHHHHHHHHHHTS--THHHHHHHHHHHHHHTT--------S-HHHHHHHHHHHHHHHH----------------------